Protein AF-A0A962ZIA9-F1 (afdb_monomer_lite)

Radius of gyration: 17.45 Å; chains: 1; bounding box: 49×42×39 Å

Sequence (137 aa):
MINLELPKKLLGMQQMSHQLASGVFRPISRKYDRIEHGETPAELLPVAQMMAMARAQQGQGGKGGASEGVRNGANMQGVLGVEEMSWGDIGLMLSVPNGGLGNAAIMAVGTAEQKEQFGKLYCAMAITEPGAGSDSA

Secondary structure (DSSP, 8-state):
----SPPHHHHHHHHHHHHHIIIIIHHHHHHHHHH-S-PPPTTHHHHHHHHHHHHHHHHTS------SS----HHHHHHHHHHHHHHHHHHHHHTSTT-SHHHHHHHHH--HHHHHHHTTS-------BTTBSSS--

Structure (mmCIF, N/CA/C/O backbone):
data_AF-A0A962ZIA9-F1
#
_entry.id   AF-A0A962ZIA9-F1
#
loop_
_atom_site.group_PDB
_atom_site.id
_atom_site.type_symbol
_atom_site.label_atom_id
_atom_site.label_alt_id
_atom_site.label_comp_id
_atom_site.label_asym_id
_atom_site.label_entity_id
_atom_site.label_seq_id
_atom_site.pdbx_PDB_ins_code
_atom_site.Cartn_x
_atom_site.Cartn_y
_atom_site.Cartn_z
_atom_site.occupancy
_atom_site.B_iso_or_equiv
_atom_site.auth_seq_id
_atom_site.auth_comp_id
_atom_site.auth_asym_id
_atom_site.auth_atom_id
_atom_site.pdbx_PDB_model_num
ATOM 1 N N . MET A 1 1 ? -33.708 4.195 -8.057 1.00 73.31 1 MET A N 1
ATOM 2 C CA . MET A 1 1 ? -32.835 4.012 -9.237 1.00 73.31 1 MET A CA 1
ATOM 3 C C . MET A 1 1 ? -31.396 4.091 -8.751 1.00 73.31 1 MET A C 1
ATOM 5 O O . MET A 1 1 ? -31.091 5.026 -8.021 1.00 73.31 1 MET A O 1
ATOM 9 N N . ILE A 1 2 ? -30.567 3.089 -9.046 1.00 84.38 2 ILE A N 1
ATOM 10 C CA . ILE A 1 2 ? -29.152 3.056 -8.634 1.00 84.38 2 ILE A CA 1
ATOM 11 C C . ILE A 1 2 ? -28.336 3.801 -9.697 1.00 84.38 2 ILE A C 1
ATOM 13 O O . ILE A 1 2 ? -28.566 3.592 -10.885 1.00 84.38 2 ILE A O 1
ATOM 17 N N . ASN A 1 3 ? -27.419 4.673 -9.274 1.00 83.69 3 ASN A N 1
ATOM 18 C CA . ASN A 1 3 ? -26.473 5.354 -10.158 1.00 83.69 3 ASN A CA 1
ATOM 19 C C . ASN A 1 3 ? -25.109 4.654 -10.075 1.00 83.69 3 ASN A C 1
ATOM 21 O O . ASN A 1 3 ? -24.569 4.525 -8.978 1.00 83.69 3 ASN A O 1
ATOM 25 N N . LEU A 1 4 ? -24.584 4.211 -11.218 1.00 88.88 4 LEU A N 1
ATOM 26 C CA . LEU A 1 4 ? -23.308 3.494 -11.328 1.00 88.88 4 LEU A CA 1
ATOM 27 C C . LEU A 1 4 ? -22.156 4.393 -11.807 1.00 88.88 4 LEU A C 1
ATOM 29 O O . LEU A 1 4 ? -21.017 3.944 -11.865 1.00 88.88 4 LEU A O 1
ATOM 33 N N . GLU A 1 5 ? -22.438 5.658 -12.125 1.00 89.75 5 GLU A N 1
ATOM 34 C CA . GLU A 1 5 ? -21.433 6.604 -12.602 1.00 89.75 5 GLU A CA 1
ATOM 35 C C . GLU A 1 5 ? -20.642 7.222 -11.449 1.00 89.75 5 GLU A C 1
ATOM 37 O O . GLU A 1 5 ? -21.195 7.652 -10.426 1.00 89.75 5 GLU A O 1
ATOM 42 N N . LEU A 1 6 ? -19.330 7.349 -11.646 1.00 88.44 6 LEU A N 1
ATOM 43 C CA . LEU A 1 6 ? -18.469 8.036 -10.695 1.00 88.44 6 LEU A CA 1
ATOM 44 C C . LEU A 1 6 ? -18.755 9.549 -10.692 1.00 88.44 6 LEU A C 1
ATOM 46 O O . LEU A 1 6 ? -18.814 10.188 -11.746 1.00 88.44 6 LEU A O 1
ATOM 50 N N . PRO A 1 7 ? -18.860 10.189 -9.512 1.00 87.62 7 PRO A N 1
ATOM 51 C CA . PRO A 1 7 ? -18.881 11.643 -9.418 1.00 87.62 7 PRO A CA 1
ATOM 52 C C . PRO A 1 7 ? -17.643 12.267 -10.074 1.00 87.62 7 PRO A C 1
ATOM 54 O O . PRO A 1 7 ? -16.530 11.777 -9.892 1.00 87.62 7 PRO A O 1
ATOM 57 N N . LYS A 1 8 ? -17.800 13.424 -10.732 1.00 88.00 8 LYS A N 1
ATOM 58 C CA . LYS A 1 8 ? -16.703 14.132 -11.432 1.00 88.00 8 LYS A CA 1
ATOM 59 C C . LYS A 1 8 ? -15.435 14.324 -10.591 1.00 88.00 8 LYS A C 1
ATOM 61 O O . LYS A 1 8 ? -14.330 14.203 -11.106 1.00 88.00 8 LYS A O 1
ATOM 66 N N . LYS A 1 9 ? -15.586 14.592 -9.288 1.00 84.88 9 LYS A N 1
ATOM 67 C CA . LYS A 1 9 ? -14.454 14.720 -8.355 1.00 84.88 9 LYS A CA 1
ATOM 68 C C . LYS A 1 9 ? -13.630 13.428 -8.260 1.00 84.88 9 LYS A C 1
ATOM 70 O O . LYS A 1 9 ? -12.412 13.500 -8.151 1.00 84.88 9 LYS A O 1
ATOM 75 N N . LEU A 1 10 ? -14.290 12.270 -8.285 1.00 89.38 10 LEU A N 1
ATOM 76 C CA . LEU A 1 10 ? -13.628 10.968 -8.224 1.00 89.38 10 LEU A CA 1
ATOM 77 C C . LEU A 1 10 ? -12.977 10.597 -9.555 1.00 89.38 10 LEU A C 1
ATOM 79 O O . LEU A 1 10 ? -11.881 10.059 -9.531 1.00 89.38 10 LEU A O 1
ATOM 83 N N . LEU A 1 11 ? -13.577 10.973 -10.689 1.00 91.88 11 LEU A N 1
ATOM 84 C CA . LEU A 1 11 ? -12.956 10.796 -12.008 1.00 91.88 11 LEU A CA 1
ATOM 85 C C . LEU A 1 11 ? -11.616 11.538 -12.120 1.00 91.88 11 LEU A C 1
ATOM 87 O O . LEU A 1 11 ? -10.636 10.974 -12.592 1.00 91.88 11 LEU A O 1
ATOM 91 N N . GLY A 1 12 ? -11.545 12.786 -11.643 1.00 90.62 12 GLY A N 1
ATOM 92 C CA . GLY A 1 12 ? -10.283 13.536 -11.640 1.00 90.62 12 GLY A CA 1
ATOM 93 C C . GLY A 1 12 ? -9.211 12.884 -10.759 1.00 90.62 12 GLY A C 1
ATOM 94 O O . GLY A 1 12 ? -8.046 12.813 -11.142 1.00 90.62 12 GLY A O 1
ATOM 95 N N . MET A 1 13 ? -9.610 12.360 -9.596 1.00 89.81 13 MET A N 1
ATOM 96 C CA . MET A 1 13 ? -8.701 11.636 -8.706 1.00 89.81 13 MET A CA 1
ATOM 97 C C . MET A 1 13 ? -8.231 10.309 -9.320 1.00 89.81 13 MET A C 1
ATOM 99 O O . MET A 1 13 ? -7.039 10.023 -9.285 1.00 89.81 13 MET A O 1
ATOM 103 N N . GLN A 1 14 ? -9.137 9.549 -9.939 1.00 94.31 14 GLN A N 1
ATOM 104 C CA . GLN A 1 14 ? -8.822 8.322 -10.666 1.00 94.31 14 GLN A CA 1
ATOM 105 C C . GLN A 1 14 ? -7.775 8.585 -11.758 1.00 94.31 14 GLN A C 1
ATOM 107 O O . GLN A 1 14 ? -6.734 7.938 -11.789 1.00 94.31 14 GLN A O 1
ATOM 112 N N . GLN A 1 15 ? -7.989 9.601 -12.601 1.00 95.38 15 GLN A N 1
ATOM 113 C CA . GLN A 1 15 ? -7.043 9.972 -13.659 1.00 95.38 15 GLN A CA 1
ATOM 114 C C . GLN A 1 15 ? -5.664 10.354 -13.108 1.00 95.38 15 GLN A C 1
ATOM 116 O O . GLN A 1 15 ? -4.644 9.948 -13.662 1.00 95.38 15 GLN A O 1
ATOM 121 N N . MET A 1 16 ? -5.620 11.104 -12.004 1.00 92.25 16 MET A N 1
ATOM 122 C CA . MET A 1 16 ? -4.364 11.466 -11.346 1.00 92.25 16 MET A CA 1
ATOM 123 C C . MET A 1 16 ? -3.630 10.229 -10.806 1.00 92.25 16 MET A C 1
ATOM 125 O O . MET A 1 16 ? -2.421 10.094 -10.997 1.00 92.25 16 MET A O 1
ATOM 129 N N . SER A 1 17 ? -4.351 9.304 -10.167 1.00 93.56 17 SER A N 1
ATOM 130 C CA . SER A 1 17 ? -3.782 8.039 -9.694 1.00 93.56 17 SER A CA 1
ATOM 131 C C . SER A 1 17 ? -3.283 7.166 -10.846 1.00 93.56 17 SER A C 1
ATOM 133 O O . SER A 1 17 ? -2.192 6.607 -10.743 1.00 93.56 17 SER A O 1
ATOM 135 N N . HIS A 1 18 ? -4.004 7.123 -11.968 1.00 97.50 18 HIS A N 1
ATOM 136 C CA . HIS A 1 18 ? -3.579 6.405 -13.169 1.00 97.50 18 HIS A CA 1
ATOM 137 C C . HIS A 1 18 ? -2.288 6.983 -13.769 1.00 97.50 18 HIS A C 1
ATOM 139 O O . HIS A 1 18 ? -1.381 6.252 -14.173 1.00 97.50 18 HIS A O 1
ATOM 145 N N . GLN A 1 19 ? -2.161 8.312 -13.803 1.00 96.25 19 GLN A N 1
ATOM 146 C CA . GLN A 1 19 ? -0.942 8.985 -14.265 1.00 96.25 19 GLN A CA 1
ATOM 147 C C . GLN A 1 19 ? 0.260 8.665 -13.371 1.00 96.25 19 GLN A C 1
ATOM 149 O O . GLN A 1 19 ? 1.350 8.403 -13.874 1.00 96.25 19 GLN A O 1
ATOM 154 N N . LEU A 1 20 ? 0.064 8.626 -12.050 1.00 93.81 20 LEU A N 1
ATOM 155 C CA . LEU A 1 20 ? 1.110 8.205 -11.120 1.00 93.81 20 LEU A CA 1
ATOM 156 C C . LEU A 1 20 ? 1.514 6.741 -11.356 1.00 93.81 20 LEU A C 1
ATOM 158 O O . LEU A 1 20 ? 2.702 6.433 -11.448 1.00 93.81 20 LEU A O 1
ATOM 162 N N . ALA A 1 21 ? 0.537 5.845 -11.491 1.00 96.75 21 ALA A N 1
ATOM 163 C CA . ALA A 1 21 ? 0.779 4.422 -11.701 1.00 96.75 21 ALA A CA 1
ATOM 164 C C . ALA A 1 21 ? 1.520 4.148 -13.021 1.00 96.75 21 ALA A C 1
ATOM 166 O O . ALA A 1 21 ? 2.503 3.407 -13.042 1.00 96.75 21 ALA A O 1
ATOM 167 N N . SER A 1 22 ? 1.096 4.790 -14.111 1.00 97.94 22 SER A N 1
ATOM 168 C CA . SER A 1 22 ? 1.735 4.676 -15.429 1.00 97.94 22 SER A CA 1
ATOM 169 C C . SER A 1 22 ? 3.114 5.336 -15.494 1.00 97.94 22 SER A C 1
ATOM 171 O O . SER A 1 22 ? 3.995 4.817 -16.177 1.00 97.94 22 SER A O 1
ATOM 173 N N . GLY A 1 23 ? 3.321 6.444 -14.779 1.00 96.06 23 GLY A N 1
ATOM 174 C CA . GLY A 1 23 ? 4.583 7.186 -14.769 1.00 96.06 23 GLY A CA 1
ATOM 175 C C . GLY A 1 23 ? 5.646 6.630 -13.819 1.00 96.06 23 GLY A C 1
ATOM 176 O O . GLY A 1 23 ? 6.833 6.783 -14.096 1.00 96.06 23 GLY A O 1
ATOM 177 N N . VAL A 1 24 ? 5.244 5.990 -12.715 1.00 94.69 24 VAL A N 1
ATOM 178 C CA . VAL A 1 24 ? 6.172 5.545 -11.659 1.00 94.69 24 VAL A CA 1
ATOM 179 C C . VAL A 1 24 ? 6.193 4.028 -11.510 1.00 94.69 24 VAL A C 1
ATOM 181 O O . VAL A 1 24 ? 7.262 3.430 -11.590 1.00 94.69 24 VAL A O 1
ATOM 184 N N . PHE A 1 25 ? 5.041 3.383 -11.310 1.00 96.44 25 PHE A N 1
ATOM 185 C CA . PHE A 1 25 ? 5.007 1.954 -10.964 1.00 96.44 25 PHE A CA 1
ATOM 186 C C . PHE A 1 25 ? 5.246 1.077 -12.189 1.00 96.44 25 PHE A C 1
ATOM 188 O O . PHE A 1 25 ? 6.125 0.213 -12.192 1.00 96.44 25 PHE A O 1
ATOM 195 N N . ARG A 1 26 ? 4.507 1.337 -13.269 1.00 97.56 26 ARG A N 1
ATOM 196 C CA . ARG A 1 26 ? 4.560 0.511 -14.474 1.00 97.56 26 ARG A CA 1
ATOM 197 C C . ARG A 1 26 ? 5.962 0.421 -15.101 1.00 97.56 26 ARG A C 1
ATOM 199 O O . ARG A 1 26 ? 6.350 -0.689 -15.467 1.00 97.56 26 ARG A O 1
ATOM 206 N N . PRO A 1 27 ? 6.753 1.510 -15.203 1.00 97.56 27 PRO A N 1
ATOM 207 C CA . PRO A 1 27 ? 8.082 1.455 -15.814 1.00 97.56 27 PRO A CA 1
ATOM 208 C C . PRO A 1 27 ? 9.106 0.653 -15.003 1.00 97.56 27 PRO A C 1
ATOM 210 O O . PRO A 1 27 ? 10.023 0.076 -15.587 1.00 97.56 27 PRO A O 1
ATOM 213 N N . ILE A 1 28 ? 8.961 0.600 -13.674 1.00 95.88 28 ILE A N 1
ATOM 214 C CA . ILE A 1 28 ? 9.930 -0.068 -12.791 1.00 95.88 28 ILE A CA 1
ATOM 215 C C . ILE A 1 28 ? 9.504 -1.485 -12.380 1.00 95.88 28 ILE A C 1
ATOM 217 O O . ILE A 1 28 ? 10.346 -2.239 -11.897 1.00 95.88 28 ILE A O 1
ATOM 221 N N . SER A 1 29 ? 8.245 -1.874 -12.612 1.00 96.06 29 SER A N 1
ATOM 222 C CA . SER A 1 29 ? 7.677 -3.188 -12.255 1.00 96.06 29 SER A CA 1
ATOM 223 C C . SER A 1 29 ? 8.598 -4.352 -12.636 1.00 96.06 29 SER A C 1
ATOM 225 O O . SER A 1 29 ? 9.092 -5.064 -11.766 1.00 96.06 29 SER A O 1
ATOM 227 N N . ARG A 1 30 ? 8.973 -4.482 -13.919 1.00 96.19 30 ARG A N 1
ATOM 228 C CA . ARG A 1 30 ? 9.809 -5.610 -14.375 1.00 96.19 30 ARG A CA 1
ATOM 229 C C . ARG A 1 30 ? 11.238 -5.591 -13.821 1.00 96.19 30 ARG A C 1
ATOM 231 O O . ARG A 1 30 ? 11.862 -6.645 -13.730 1.00 96.19 30 ARG A O 1
ATOM 238 N N . LYS A 1 31 ? 11.778 -4.413 -13.493 1.00 95.00 31 LYS A N 1
ATOM 239 C CA . LYS A 1 31 ? 13.107 -4.285 -12.874 1.00 95.00 31 LYS A CA 1
ATOM 240 C C . LYS A 1 31 ? 13.078 -4.905 -11.479 1.00 95.00 31 LYS A C 1
ATOM 242 O O . LYS A 1 31 ? 13.936 -5.726 -11.179 1.00 95.00 31 LYS A O 1
ATOM 247 N N . TYR A 1 32 ? 12.096 -4.530 -10.663 1.00 94.75 32 TYR A N 1
ATOM 248 C CA . TYR A 1 32 ? 12.011 -4.977 -9.274 1.00 94.75 32 TYR A CA 1
ATOM 249 C C . TYR A 1 32 ? 11.474 -6.398 -9.126 1.00 94.75 32 TYR A C 1
ATOM 251 O O . TYR A 1 32 ? 11.973 -7.132 -8.283 1.00 94.75 32 TYR A O 1
ATOM 259 N N . ASP A 1 33 ? 10.590 -6.830 -10.021 1.00 94.50 33 ASP A N 1
ATOM 260 C CA . ASP A 1 33 ? 10.185 -8.232 -10.144 1.00 94.50 33 ASP A CA 1
ATOM 261 C C . ASP A 1 33 ? 11.391 -9.167 -10.367 1.00 94.50 33 ASP A C 1
ATOM 263 O O . ASP A 1 33 ? 11.495 -10.204 -9.731 1.00 94.50 33 ASP A O 1
ATOM 267 N N . ARG A 1 34 ? 12.370 -8.769 -11.195 1.00 94.69 34 ARG A N 1
ATOM 268 C CA . ARG A 1 34 ? 13.596 -9.563 -11.424 1.00 94.69 34 ARG A CA 1
ATOM 269 C C . ARG A 1 34 ? 14.595 -9.542 -10.271 1.00 94.69 34 ARG A C 1
ATOM 271 O O . ARG A 1 34 ? 15.436 -10.431 -10.199 1.00 94.69 34 ARG A O 1
ATOM 278 N N . ILE A 1 35 ? 14.588 -8.485 -9.464 1.00 91.81 35 ILE A N 1
ATOM 279 C CA . ILE A 1 35 ? 15.480 -8.369 -8.304 1.00 91.81 35 ILE A CA 1
ATOM 280 C C . ILE A 1 35 ? 14.946 -9.228 -7.149 1.00 91.81 35 ILE A C 1
ATOM 282 O O . ILE A 1 35 ? 15.745 -9.693 -6.343 1.00 91.81 35 ILE A O 1
ATOM 286 N N . GLU A 1 36 ? 13.630 -9.466 -7.105 1.00 85.62 36 GLU A N 1
ATOM 287 C CA . GLU A 1 36 ? 12.917 -10.185 -6.045 1.00 85.62 36 GLU A CA 1
ATOM 288 C C . GLU A 1 36 ? 13.233 -9.602 -4.657 1.00 85.62 36 GLU A C 1
ATOM 290 O O . GLU A 1 36 ? 12.618 -8.628 -4.218 1.00 85.62 36 GLU A O 1
ATOM 295 N N . HIS A 1 37 ? 14.227 -10.171 -3.974 1.00 85.25 37 HIS A N 1
ATOM 296 C CA . HIS A 1 37 ? 14.690 -9.749 -2.661 1.00 85.25 37 HIS A CA 1
ATOM 297 C C . HIS A 1 37 ? 15.748 -8.654 -2.791 1.00 85.25 37 HIS A C 1
ATOM 299 O O . HIS A 1 37 ? 16.952 -8.913 -2.813 1.00 85.25 37 HIS A O 1
ATOM 305 N N . GLY A 1 38 ? 15.282 -7.413 -2.869 1.00 85.44 38 GLY A N 1
ATOM 306 C CA . GLY A 1 38 ? 16.138 -6.236 -2.890 1.00 85.44 38 GLY A CA 1
ATOM 307 C C . GLY A 1 38 ? 15.758 -5.202 -1.844 1.00 85.44 38 GLY A C 1
ATOM 308 O O . GLY A 1 38 ? 14.757 -5.318 -1.137 1.00 85.44 38 GLY A O 1
ATOM 309 N N . GLU A 1 39 ? 16.568 -4.151 -1.796 1.00 85.19 39 GLU A N 1
ATOM 310 C CA . GLU A 1 39 ? 16.228 -2.929 -1.079 1.00 85.19 39 GLU A CA 1
ATOM 311 C C . GLU A 1 39 ? 14.926 -2.325 -1.616 1.00 85.19 39 GLU A C 1
ATOM 313 O O . GLU A 1 39 ? 14.577 -2.479 -2.793 1.00 85.19 39 GLU A O 1
ATOM 318 N N . THR A 1 40 ? 14.227 -1.585 -0.754 1.00 84.25 40 THR A N 1
ATOM 319 C CA . THR A 1 40 ? 13.016 -0.864 -1.162 1.00 84.25 40 THR A CA 1
ATOM 320 C C . THR A 1 40 ? 13.343 0.063 -2.341 1.00 84.25 40 THR A C 1
ATOM 322 O O . THR A 1 40 ? 14.315 0.820 -2.256 1.00 84.25 40 THR A O 1
ATOM 325 N N . PRO A 1 41 ? 12.550 0.053 -3.429 1.00 91.94 41 PRO A N 1
ATOM 326 C CA . PRO A 1 41 ? 12.777 0.947 -4.556 1.00 91.94 41 PRO A CA 1
ATOM 327 C C . PRO A 1 41 ? 12.842 2.411 -4.105 1.00 91.94 41 PRO A C 1
ATOM 329 O O . PRO A 1 41 ? 11.900 2.932 -3.501 1.00 91.94 41 PRO A O 1
ATOM 332 N N . ALA A 1 42 ? 13.943 3.097 -4.414 1.00 91.62 42 ALA A N 1
ATOM 333 C CA . ALA A 1 42 ? 14.129 4.498 -4.038 1.00 91.62 42 ALA A CA 1
ATOM 334 C C . ALA A 1 42 ? 13.060 5.402 -4.681 1.00 91.62 42 ALA A C 1
ATOM 336 O O . ALA A 1 42 ? 12.650 6.406 -4.100 1.00 91.62 42 ALA A O 1
ATOM 337 N N . GLU A 1 43 ? 12.558 4.999 -5.850 1.00 93.19 43 GLU A N 1
ATOM 338 C CA . GLU A 1 43 ? 11.475 5.630 -6.600 1.00 93.19 43 GLU A CA 1
ATOM 339 C C . GLU A 1 43 ? 10.148 5.668 -5.815 1.00 93.19 43 GLU A C 1
ATOM 341 O O . GLU A 1 43 ? 9.299 6.515 -6.095 1.00 93.19 43 GLU A O 1
ATOM 346 N N . LEU A 1 44 ? 9.964 4.804 -4.806 1.00 92.69 44 LEU A N 1
ATOM 347 C CA . LEU A 1 44 ? 8.767 4.796 -3.957 1.00 92.69 44 LEU A CA 1
ATOM 348 C C . LEU A 1 44 ? 8.842 5.784 -2.785 1.00 92.69 44 LEU A C 1
ATOM 350 O O . LEU A 1 44 ? 7.804 6.114 -2.210 1.00 92.69 44 LEU A O 1
ATOM 354 N N . LEU A 1 45 ? 10.021 6.312 -2.432 1.00 90.50 45 LEU A N 1
ATOM 355 C CA . LEU A 1 45 ? 10.145 7.276 -1.328 1.00 90.50 45 LEU A CA 1
ATOM 356 C C . LEU A 1 45 ? 9.376 8.587 -1.589 1.00 90.50 45 LEU A C 1
ATOM 358 O O . LEU A 1 45 ? 8.625 9.010 -0.704 1.00 90.50 45 LEU A O 1
ATOM 362 N N . PRO A 1 46 ? 9.473 9.227 -2.775 1.00 91.25 46 PRO A N 1
ATOM 363 C CA . PRO A 1 46 ? 8.665 10.408 -3.085 1.00 91.25 46 PRO A CA 1
ATOM 364 C C . PRO A 1 46 ? 7.164 10.102 -3.091 1.00 91.25 46 PRO A C 1
ATOM 366 O O . PRO A 1 46 ? 6.357 10.922 -2.650 1.00 91.25 46 PRO A O 1
ATOM 369 N N . VAL A 1 47 ? 6.785 8.901 -3.539 1.00 91.00 47 VAL A N 1
ATOM 370 C CA . VAL A 1 47 ? 5.391 8.442 -3.540 1.00 91.00 47 VAL A CA 1
ATOM 371 C C . VAL A 1 47 ? 4.863 8.330 -2.110 1.00 91.00 47 VAL A C 1
ATOM 373 O O . VAL A 1 47 ? 3.787 8.850 -1.811 1.00 91.00 47 VAL A O 1
ATOM 376 N N . ALA A 1 48 ? 5.643 7.746 -1.198 1.00 88.69 48 ALA A N 1
ATOM 377 C CA . ALA A 1 48 ? 5.296 7.666 0.218 1.00 88.69 48 ALA A CA 1
ATOM 378 C C . ALA A 1 48 ? 5.111 9.056 0.848 1.00 88.69 48 ALA A C 1
ATOM 380 O O . ALA A 1 48 ? 4.141 9.283 1.573 1.00 88.69 48 ALA A O 1
ATOM 381 N N . GLN A 1 49 ? 5.992 10.014 0.539 1.00 88.06 49 GLN A N 1
ATOM 382 C CA . GLN A 1 49 ? 5.871 11.397 1.021 1.00 88.06 49 GLN A CA 1
ATOM 383 C C . GLN A 1 49 ? 4.596 12.075 0.502 1.00 88.06 49 GLN A C 1
ATOM 385 O O . GLN A 1 49 ? 3.863 12.696 1.275 1.00 88.06 49 GLN A O 1
ATOM 390 N N . MET A 1 50 ? 4.295 11.916 -0.789 1.00 88.25 50 MET A N 1
ATOM 391 C CA . MET A 1 50 ? 3.078 12.447 -1.404 1.00 88.25 50 MET A CA 1
ATOM 392 C C . MET A 1 50 ? 1.818 11.865 -0.752 1.00 88.25 50 MET A C 1
ATOM 394 O O . MET A 1 50 ? 0.906 12.611 -0.388 1.00 88.25 50 MET A O 1
ATOM 398 N N . MET A 1 51 ? 1.773 10.546 -0.546 1.00 85.19 51 MET A N 1
ATOM 399 C CA . MET A 1 51 ? 0.649 9.884 0.120 1.00 85.19 51 MET A CA 1
ATOM 400 C C . MET A 1 51 ? 0.498 10.316 1.577 1.00 85.19 51 MET A C 1
ATOM 402 O O . MET A 1 51 ? -0.623 10.528 2.039 1.00 85.19 51 MET A O 1
ATOM 406 N N . ALA A 1 52 ? 1.604 10.478 2.305 1.00 82.38 52 ALA A N 1
ATOM 407 C CA . ALA A 1 52 ? 1.582 10.967 3.678 1.00 82.38 52 ALA A CA 1
ATOM 408 C C . ALA A 1 52 ? 1.002 12.388 3.758 1.00 82.38 52 ALA A C 1
ATOM 410 O O . ALA A 1 52 ? 0.142 12.649 4.602 1.00 82.38 52 ALA A O 1
ATOM 411 N N . MET A 1 53 ? 1.392 13.284 2.843 1.00 83.50 53 MET A N 1
ATOM 412 C CA . MET A 1 53 ? 0.803 14.625 2.751 1.00 83.50 53 MET A CA 1
ATOM 413 C C . MET A 1 53 ? -0.696 14.576 2.435 1.00 83.50 53 MET A C 1
ATOM 415 O O . MET A 1 53 ? -1.481 15.263 3.091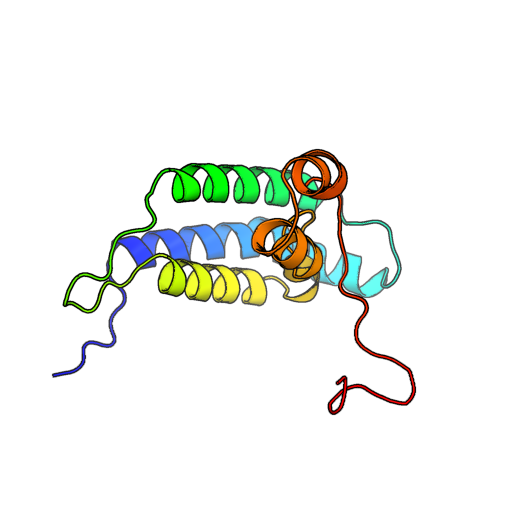 1.00 83.50 53 MET A O 1
ATOM 419 N N . ALA A 1 54 ? -1.115 13.726 1.492 1.00 80.06 54 ALA A N 1
ATOM 420 C CA . ALA A 1 54 ? -2.529 13.554 1.156 1.00 80.06 54 ALA A CA 1
ATOM 421 C C . ALA A 1 54 ? -3.348 13.045 2.359 1.00 80.06 54 ALA A C 1
ATOM 423 O O . ALA A 1 54 ? -4.430 13.562 2.644 1.00 80.06 54 ALA A O 1
ATOM 424 N N . ARG A 1 55 ? -2.807 12.084 3.122 1.00 75.19 55 ARG A N 1
ATOM 425 C CA . ARG A 1 55 ? -3.419 11.576 4.361 1.00 75.19 55 ARG A CA 1
ATOM 426 C C . ARG A 1 55 ? -3.497 12.648 5.449 1.00 75.19 55 ARG A C 1
ATOM 428 O O . ARG A 1 55 ? -4.524 12.749 6.112 1.00 75.19 55 ARG A O 1
ATOM 435 N N . ALA A 1 56 ? -2.466 13.477 5.619 1.00 73.88 56 ALA A N 1
ATOM 436 C CA . ALA A 1 56 ? -2.477 14.578 6.588 1.00 73.88 56 ALA A CA 1
ATOM 437 C C . ALA A 1 56 ? -3.521 15.659 6.245 1.00 73.88 56 ALA A C 1
ATOM 439 O O . ALA A 1 56 ? -4.156 16.221 7.139 1.00 73.88 56 ALA A O 1
ATOM 440 N N . GLN A 1 57 ? -3.742 15.922 4.954 1.00 68.19 57 GLN A N 1
ATOM 441 C CA . GLN A 1 57 ? -4.806 16.816 4.486 1.00 68.19 57 GLN A CA 1
ATOM 442 C C . GLN A 1 57 ? -6.200 16.201 4.675 1.00 68.19 57 GLN A C 1
ATOM 444 O O . GLN A 1 57 ? -7.124 16.900 5.086 1.00 68.19 57 GLN A O 1
ATOM 449 N N . GLN A 1 58 ? -6.360 14.891 4.453 1.00 62.97 58 GLN A N 1
ATOM 450 C CA . GLN A 1 58 ? -7.611 14.184 4.755 1.00 62.97 58 GLN A CA 1
ATOM 451 C C . GLN A 1 58 ? -7.888 14.070 6.262 1.00 62.97 58 GLN A C 1
ATOM 453 O O . GLN A 1 58 ? -9.045 14.146 6.665 1.00 62.97 58 GLN A O 1
ATOM 458 N N . GLY A 1 59 ? -6.859 13.946 7.106 1.00 52.38 59 GLY A N 1
ATOM 459 C CA . GLY A 1 59 ? -6.980 13.892 8.569 1.00 52.38 59 GLY A CA 1
ATOM 460 C C . GLY A 1 59 ? -7.489 15.189 9.210 1.00 52.38 59 GLY A C 1
ATOM 461 O O . GLY A 1 59 ? -8.030 15.155 10.312 1.00 52.38 59 GLY A O 1
ATOM 462 N N . GLN A 1 60 ? -7.395 16.320 8.501 1.00 38.22 60 GLN A N 1
ATOM 463 C CA . GLN A 1 60 ? -8.058 17.581 8.869 1.00 38.22 60 GLN A CA 1
ATOM 464 C C . GLN A 1 60 ? -9.552 17.603 8.484 1.00 38.22 60 GLN A C 1
ATOM 466 O O . GLN A 1 60 ? -10.298 18.476 8.919 1.00 38.22 60 GLN A O 1
ATOM 471 N N . GLY A 1 61 ? -10.015 16.615 7.713 1.00 36.62 61 GLY A N 1
ATOM 472 C CA . GLY A 1 61 ? -11.382 16.457 7.222 1.00 36.62 61 GLY A CA 1
ATOM 473 C C . GLY A 1 61 ? -12.222 15.465 8.024 1.00 36.62 61 GLY A C 1
ATOM 474 O O . GLY A 1 61 ? -12.891 14.633 7.428 1.00 36.62 61 GLY A O 1
ATOM 475 N N . GLY A 1 62 ? -12.204 15.572 9.354 1.00 37.25 62 GLY A N 1
ATOM 476 C CA . GLY A 1 62 ? -13.301 15.150 10.228 1.00 37.25 62 GLY A CA 1
ATOM 477 C C . GLY A 1 62 ? -13.575 13.647 10.377 1.00 37.25 62 GLY A C 1
ATOM 478 O O . GLY A 1 62 ? -13.944 12.937 9.444 1.00 37.25 62 GLY A O 1
ATOM 479 N N . LYS A 1 63 ? -13.636 13.213 11.642 1.00 41.22 63 LYS A N 1
ATOM 480 C CA . LYS A 1 63 ? -14.669 12.271 12.098 1.00 41.22 63 LYS A CA 1
ATOM 481 C C . LYS A 1 63 ? -16.040 12.905 11.816 1.00 41.22 63 LYS A C 1
ATOM 483 O O . LYS A 1 63 ? -16.665 13.472 12.707 1.00 41.22 63 LYS A O 1
ATOM 488 N N . GLY A 1 64 ? -16.459 12.921 10.554 1.00 40.72 64 GLY A N 1
ATOM 489 C CA . GLY A 1 64 ? -17.778 13.389 10.164 1.00 40.72 64 GLY A CA 1
ATOM 490 C C . GLY A 1 64 ? -18.790 12.445 10.784 1.00 40.72 64 GLY A C 1
ATOM 491 O O . GLY A 1 64 ? -18.863 11.288 10.376 1.00 40.72 64 GLY A O 1
ATOM 492 N N . GLY A 1 65 ? -19.516 12.924 11.796 1.00 42.56 65 GLY A N 1
ATOM 493 C CA . GLY A 1 65 ? -20.629 12.195 12.390 1.00 42.56 65 GLY A CA 1
ATOM 494 C C . GLY A 1 65 ? -21.537 11.626 11.301 1.00 42.56 65 GLY A C 1
ATOM 495 O O . GLY A 1 65 ? -21.704 12.242 10.242 1.00 42.56 65 GLY A O 1
ATOM 496 N N . ALA A 1 66 ? -22.069 10.430 11.553 1.00 44.84 66 ALA A N 1
ATOM 497 C CA . ALA A 1 66 ? -22.978 9.742 10.651 1.00 44.84 66 ALA A CA 1
ATOM 498 C C . ALA A 1 66 ? -24.126 10.685 10.259 1.00 44.84 66 ALA A C 1
ATOM 500 O O . ALA A 1 66 ? -25.005 10.985 11.058 1.00 44.84 66 ALA A O 1
ATOM 501 N N . SER A 1 67 ? -24.080 11.206 9.037 1.00 53.59 67 SER A N 1
ATOM 502 C CA . SER A 1 67 ? -25.204 11.913 8.434 1.00 53.59 67 SER A CA 1
ATOM 503 C C . SER A 1 67 ? -26.055 10.901 7.682 1.00 53.59 67 SER A C 1
ATOM 505 O O . SER A 1 67 ? -25.491 10.053 6.989 1.00 53.59 67 SER A O 1
ATOM 507 N N . GLU A 1 68 ? -27.374 11.040 7.741 1.00 51.75 68 GLU A N 1
ATOM 508 C CA . GLU A 1 68 ? -28.358 10.179 7.070 1.00 51.75 68 GLU A CA 1
ATOM 509 C C . GLU A 1 68 ? -28.347 10.319 5.530 1.00 51.75 68 GLU A C 1
ATOM 511 O O . GLU A 1 68 ? -29.296 10.797 4.915 1.00 51.75 68 GLU A O 1
ATOM 516 N N . GLY A 1 69 ? -27.260 9.918 4.865 1.00 61.25 69 GLY A N 1
ATOM 517 C CA . GLY A 1 69 ? -27.181 9.907 3.404 1.00 61.25 69 GLY A CA 1
ATOM 518 C C . GLY A 1 69 ? -25.952 9.182 2.856 1.00 61.25 69 GLY A C 1
ATOM 519 O O . GLY A 1 69 ? -24.888 9.173 3.475 1.00 61.25 69 GLY A O 1
ATOM 520 N N . VAL A 1 70 ? -26.088 8.596 1.659 1.00 64.69 70 VAL A N 1
ATOM 521 C CA . VAL A 1 70 ? -24.980 7.960 0.928 1.00 64.69 70 VAL A CA 1
ATOM 522 C C . VAL A 1 70 ? -23.992 9.042 0.493 1.00 64.69 70 VAL A C 1
ATOM 524 O O . VAL A 1 70 ? -24.228 9.781 -0.462 1.00 64.69 70 VAL A O 1
ATOM 527 N N . ARG A 1 71 ? -22.870 9.154 1.205 1.00 65.19 71 ARG A N 1
ATOM 528 C CA . ARG A 1 71 ? -21.746 10.007 0.813 1.00 65.19 71 ARG A CA 1
ATOM 529 C C . ARG A 1 71 ? -20.679 9.136 0.165 1.00 65.19 71 ARG A C 1
ATOM 531 O O . ARG A 1 71 ? -20.080 8.299 0.835 1.00 65.19 71 ARG A O 1
ATOM 538 N N . ASN A 1 72 ? -20.396 9.384 -1.114 1.00 68.00 72 ASN A N 1
ATOM 539 C CA . ASN A 1 72 ? -19.197 8.873 -1.785 1.00 68.00 72 ASN A CA 1
ATOM 540 C C . ASN A 1 72 ? -17.963 9.546 -1.154 1.00 68.00 72 ASN A C 1
ATOM 542 O O . ASN A 1 72 ? -17.486 10.582 -1.620 1.00 68.00 72 ASN A O 1
ATOM 546 N N . GLY A 1 73 ? -17.554 9.016 0.001 1.00 72.44 73 GLY A N 1
ATOM 547 C CA . GLY A 1 73 ? -16.578 9.605 0.912 1.00 72.44 73 GLY A CA 1
ATOM 548 C C . GLY A 1 73 ? -15.157 9.083 0.710 1.00 72.44 73 GLY A C 1
ATOM 549 O O . GLY A 1 73 ? -14.793 8.610 -0.367 1.00 72.44 73 GLY A O 1
ATOM 550 N N . ALA A 1 74 ? -14.358 9.160 1.776 1.00 75.75 74 ALA A N 1
ATOM 551 C CA . ALA A 1 74 ? -12.950 8.760 1.777 1.00 75.75 74 ALA A CA 1
ATOM 552 C C . ALA A 1 74 ? -12.734 7.302 1.331 1.00 75.75 74 ALA A C 1
ATOM 554 O O . ALA A 1 74 ? -11.773 7.026 0.623 1.00 75.75 74 ALA A O 1
ATOM 555 N N . ASN A 1 75 ? -13.658 6.391 1.655 1.00 81.44 75 ASN A N 1
ATOM 556 C CA . ASN A 1 75 ? -13.546 4.983 1.265 1.00 81.44 75 ASN A CA 1
ATOM 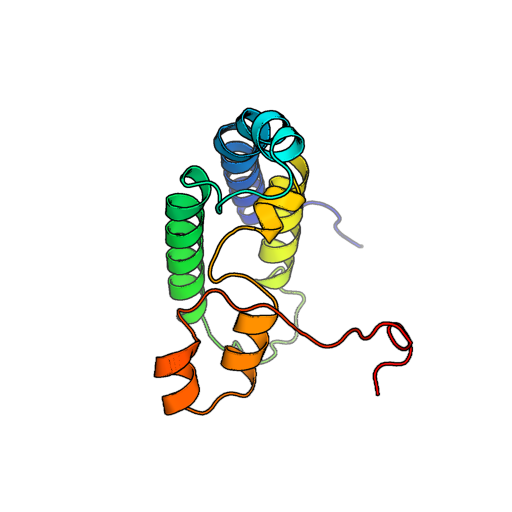557 C C . ASN A 1 75 ? -13.598 4.788 -0.257 1.00 81.44 75 ASN A C 1
ATOM 559 O O . ASN A 1 75 ? -12.780 4.052 -0.792 1.00 81.44 75 ASN A O 1
ATOM 563 N N . MET A 1 76 ? -14.501 5.477 -0.967 1.00 85.94 76 MET A N 1
ATOM 564 C CA . MET A 1 76 ? -14.588 5.363 -2.431 1.00 85.94 76 MET A CA 1
ATOM 565 C C . MET A 1 76 ? -13.347 5.958 -3.112 1.00 85.94 76 MET A C 1
ATOM 567 O O . MET A 1 76 ? -12.840 5.393 -4.073 1.00 85.94 76 MET A O 1
ATOM 571 N N . GLN A 1 77 ? -12.817 7.068 -2.581 1.00 85.56 77 GLN A N 1
ATOM 572 C CA . GLN A 1 77 ? -11.525 7.612 -3.028 1.00 85.56 77 GLN A CA 1
ATOM 573 C C . GLN A 1 77 ? -10.390 6.607 -2.798 1.00 85.56 77 GLN A C 1
ATOM 575 O O . GLN A 1 77 ? -9.558 6.411 -3.675 1.00 85.56 77 GLN A O 1
ATOM 580 N N . GLY A 1 78 ? -10.378 5.951 -1.635 1.00 85.62 78 GLY A N 1
ATOM 581 C CA . GLY A 1 78 ? -9.414 4.906 -1.310 1.00 85.62 78 GLY A CA 1
ATOM 582 C C . GLY A 1 78 ? -9.458 3.747 -2.304 1.00 85.62 78 GLY A C 1
ATOM 583 O O . GLY A 1 78 ? -8.417 3.393 -2.844 1.00 85.62 78 GLY A O 1
ATOM 584 N N . VAL A 1 79 ? -10.648 3.209 -2.594 1.00 90.44 79 VAL A N 1
ATOM 585 C CA . VAL A 1 79 ? -10.828 2.098 -3.546 1.00 90.44 79 VAL A CA 1
ATOM 586 C C . VAL A 1 79 ? -10.300 2.461 -4.932 1.00 90.44 79 VAL A C 1
ATOM 588 O O . VAL A 1 79 ? -9.446 1.746 -5.443 1.00 90.44 79 VAL A O 1
ATOM 591 N N . LEU A 1 80 ? -10.729 3.593 -5.498 1.00 92.75 80 LEU A N 1
ATOM 592 C CA . LEU A 1 80 ? -10.286 4.020 -6.832 1.00 92.75 80 LEU A CA 1
ATOM 593 C C . LEU A 1 80 ? -8.777 4.281 -6.882 1.00 92.75 80 LEU A C 1
ATOM 595 O O . LEU A 1 80 ? -8.112 3.932 -7.849 1.00 92.75 80 LEU A O 1
ATOM 599 N N . GLY A 1 81 ? -8.209 4.867 -5.826 1.00 91.06 81 GLY A N 1
ATOM 600 C CA . GLY A 1 81 ? -6.764 5.068 -5.744 1.00 91.06 81 GLY A CA 1
ATOM 601 C C . GLY A 1 81 ? -5.998 3.751 -5.730 1.00 91.06 81 GLY A C 1
ATOM 602 O O . GLY A 1 81 ? -5.016 3.607 -6.455 1.00 91.06 81 GLY A O 1
ATOM 603 N N . VAL A 1 82 ? -6.443 2.794 -4.911 1.00 92.06 82 VAL A N 1
ATOM 604 C CA . VAL A 1 82 ? -5.837 1.459 -4.834 1.00 92.06 82 VAL A CA 1
ATOM 605 C C . VAL A 1 82 ? -5.963 0.738 -6.170 1.00 92.06 82 VAL A C 1
ATOM 607 O O . VAL A 1 82 ? -4.975 0.167 -6.616 1.00 92.06 82 VAL A O 1
ATOM 610 N N . GLU A 1 83 ? -7.122 0.792 -6.824 1.00 96.38 83 GLU A N 1
ATOM 611 C CA . GLU A 1 83 ? -7.362 0.182 -8.136 1.00 96.38 83 GLU A CA 1
ATOM 612 C C . GLU A 1 83 ? -6.352 0.674 -9.183 1.00 96.38 83 GLU A C 1
ATOM 614 O O . GLU A 1 83 ? -5.614 -0.127 -9.758 1.00 96.38 83 GLU A O 1
ATOM 619 N N . GLU A 1 84 ? -6.240 1.991 -9.360 1.00 97.00 84 GLU A N 1
ATOM 620 C CA . GLU A 1 84 ? -5.347 2.586 -10.361 1.00 97.00 84 GLU A CA 1
ATOM 621 C C . GLU A 1 84 ? -3.868 2.322 -10.066 1.00 97.00 84 GLU A C 1
ATOM 623 O O . GLU A 1 84 ? -3.070 2.058 -10.963 1.00 97.00 84 GLU A O 1
ATOM 628 N N . MET A 1 85 ? -3.478 2.349 -8.793 1.00 94.69 85 MET A N 1
ATOM 629 C CA . MET A 1 85 ? -2.112 2.012 -8.398 1.00 94.69 85 MET A CA 1
ATOM 630 C C . MET A 1 85 ? -1.795 0.531 -8.608 1.00 94.69 85 MET A C 1
ATOM 632 O O . MET A 1 85 ? -0.708 0.197 -9.080 1.00 94.69 85 MET A O 1
ATOM 636 N N . SER A 1 86 ? -2.755 -0.347 -8.317 1.00 96.25 86 SER A N 1
ATOM 637 C CA . SER A 1 86 ? -2.627 -1.792 -8.529 1.00 96.25 86 SER A CA 1
ATOM 638 C C . SER A 1 86 ? -2.513 -2.139 -10.011 1.00 96.25 86 SER A C 1
ATOM 640 O O . SER A 1 86 ? -1.802 -3.080 -10.356 1.00 96.25 86 SER A O 1
ATOM 642 N N . TRP A 1 87 ? -3.157 -1.362 -10.891 1.00 98.06 87 TRP A N 1
ATOM 643 C CA . TRP A 1 87 ? -2.966 -1.473 -12.338 1.00 98.06 87 TRP A CA 1
ATOM 644 C C . TRP A 1 87 ? -1.505 -1.234 -12.749 1.00 98.06 87 TRP A C 1
ATOM 646 O O . TRP A 1 87 ? -0.993 -1.914 -13.641 1.00 98.06 87 TRP A O 1
ATOM 656 N N . GLY A 1 88 ? -0.819 -0.295 -12.089 1.00 97.12 88 GLY A N 1
ATOM 657 C CA . GLY A 1 88 ? 0.608 -0.059 -12.301 1.00 97.12 88 GLY A CA 1
ATOM 658 C C . GLY A 1 88 ? 1.434 -1.275 -11.894 1.00 97.12 88 GLY A C 1
ATOM 659 O O . GLY A 1 88 ? 2.109 -1.867 -12.742 1.00 97.12 88 GLY A O 1
ATOM 660 N N . ASP A 1 89 ? 1.359 -1.617 -10.605 1.00 96.69 89 ASP A N 1
ATOM 661 C CA . ASP A 1 89 ? 1.911 -2.832 -10.000 1.00 96.69 89 ASP A CA 1
ATOM 662 C C . ASP A 1 89 ? 1.461 -2.949 -8.527 1.00 96.69 89 ASP A C 1
ATOM 664 O O . ASP A 1 89 ? 1.726 -2.055 -7.717 1.00 96.69 89 ASP A O 1
ATOM 668 N N . ILE A 1 90 ? 0.795 -4.049 -8.159 1.00 94.81 90 ILE A N 1
ATOM 669 C CA . ILE A 1 90 ? 0.319 -4.268 -6.781 1.00 94.81 90 ILE A CA 1
ATOM 670 C C . ILE A 1 90 ? 1.460 -4.507 -5.782 1.00 94.81 90 ILE A C 1
ATOM 672 O O . ILE A 1 90 ? 1.360 -4.078 -4.634 1.00 94.81 90 ILE A O 1
ATOM 676 N N . GLY A 1 91 ? 2.549 -5.158 -6.196 1.00 92.50 91 GLY A N 1
ATOM 677 C CA . GLY A 1 91 ? 3.693 -5.431 -5.330 1.00 92.50 91 GLY A CA 1
ATOM 678 C C . GLY A 1 91 ? 4.372 -4.131 -4.918 1.00 92.50 91 GLY A C 1
ATOM 679 O O . GLY A 1 91 ? 4.506 -3.852 -3.730 1.00 92.50 91 GLY A O 1
ATOM 680 N N . LEU A 1 92 ? 4.685 -3.276 -5.893 1.00 93.62 92 LEU A N 1
ATOM 681 C CA . LEU A 1 92 ? 5.256 -1.952 -5.643 1.00 93.62 92 LEU A CA 1
ATOM 682 C C . LEU A 1 92 ? 4.327 -1.067 -4.810 1.00 93.62 92 LEU A C 1
ATOM 684 O O . LEU A 1 92 ? 4.801 -0.369 -3.917 1.00 93.62 92 LEU A O 1
ATOM 688 N N . MET A 1 93 ? 3.016 -1.113 -5.066 1.00 92.81 93 MET A N 1
ATOM 689 C CA . MET A 1 93 ? 2.023 -0.379 -4.278 1.00 92.81 93 MET A CA 1
ATOM 690 C C . MET A 1 93 ? 2.044 -0.800 -2.799 1.00 92.81 93 MET A C 1
ATOM 692 O O . MET A 1 93 ? 2.073 0.061 -1.918 1.00 92.81 93 MET A O 1
ATOM 696 N N . LEU A 1 94 ? 2.090 -2.106 -2.518 1.00 90.12 94 LEU A N 1
ATOM 697 C CA . LEU A 1 94 ? 2.183 -2.642 -1.155 1.00 90.12 94 LEU A CA 1
ATOM 698 C C . LEU A 1 94 ? 3.557 -2.399 -0.510 1.00 90.12 94 LEU A C 1
ATOM 700 O O . LEU A 1 94 ? 3.661 -2.327 0.716 1.00 90.12 94 LEU A O 1
ATOM 704 N N . SER A 1 95 ? 4.600 -2.232 -1.323 1.00 89.88 95 SER A N 1
ATOM 705 C CA . SER A 1 95 ? 5.950 -1.874 -0.883 1.00 89.88 95 SER A CA 1
ATOM 706 C C . SER A 1 95 ? 6.146 -0.379 -0.614 1.00 89.88 95 SER A C 1
ATOM 708 O O . SER A 1 95 ? 7.233 0.011 -0.192 1.00 89.88 95 SER A O 1
ATOM 710 N N . VAL A 1 96 ? 5.133 0.475 -0.825 1.00 90.19 96 VAL A N 1
ATOM 711 C CA . VAL A 1 96 ? 5.226 1.898 -0.464 1.00 90.19 96 VAL A CA 1
ATOM 712 C C . VAL A 1 96 ? 5.397 2.030 1.062 1.00 90.19 96 VAL A C 1
ATOM 714 O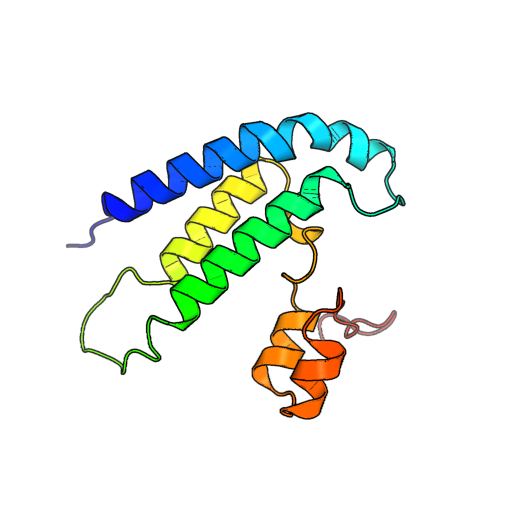 O . VAL A 1 96 ? 4.520 1.602 1.822 1.00 90.19 96 VAL A O 1
ATOM 717 N N . PRO A 1 97 ? 6.491 2.651 1.545 1.00 85.31 97 PRO A N 1
ATOM 718 C CA . PRO A 1 97 ? 6.750 2.775 2.978 1.00 85.31 97 PRO A CA 1
ATOM 719 C C . PRO A 1 97 ? 5.674 3.555 3.742 1.00 85.31 97 PRO A C 1
ATOM 721 O O . PRO A 1 97 ? 4.981 4.411 3.191 1.00 85.31 97 PRO A O 1
ATOM 724 N N . ASN A 1 98 ? 5.583 3.305 5.054 1.00 76.75 98 ASN A N 1
ATOM 725 C CA . ASN A 1 98 ? 4.729 4.032 6.013 1.00 76.75 98 ASN A CA 1
ATOM 726 C C . ASN A 1 98 ? 3.213 3.962 5.724 1.00 76.75 98 ASN A C 1
ATOM 728 O O . ASN A 1 98 ? 2.420 4.737 6.269 1.00 76.75 98 ASN A O 1
ATOM 732 N N . GLY A 1 99 ? 2.800 3.037 4.853 1.00 74.12 99 GLY A N 1
ATOM 733 C CA . GLY A 1 99 ? 1.438 2.935 4.338 1.00 74.12 99 GLY A CA 1
ATOM 734 C C . GLY A 1 99 ? 0.643 1.701 4.768 1.00 74.12 99 GLY A C 1
ATOM 735 O O . GLY A 1 99 ? -0.571 1.709 4.550 1.00 74.12 99 GLY A O 1
ATOM 736 N N . GLY A 1 100 ? 1.302 0.684 5.338 1.00 81.06 100 GLY A N 1
ATOM 737 C CA . GLY A 1 100 ? 0.800 -0.694 5.441 1.00 81.06 100 GLY A CA 1
ATOM 738 C C . GLY A 1 100 ? 0.035 -1.060 6.721 1.00 81.06 100 GLY A C 1
ATOM 739 O O . GLY A 1 100 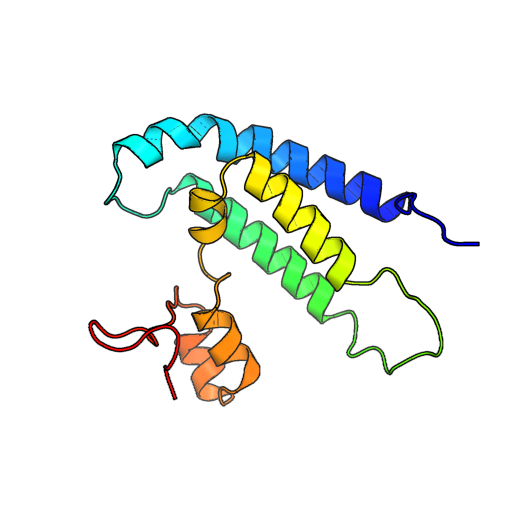? -0.164 -0.240 7.618 1.00 81.06 100 GLY A O 1
ATOM 740 N N . LEU A 1 101 ? -0.390 -2.328 6.809 1.00 84.38 101 LEU A N 1
ATOM 741 C CA . LEU A 1 101 ? -1.231 -2.848 7.901 1.00 84.38 101 LEU A CA 1
ATOM 742 C C . LEU A 1 101 ? -0.580 -2.732 9.288 1.00 84.38 101 LEU A C 1
ATOM 744 O O . LEU A 1 101 ? -1.268 -2.397 10.251 1.00 84.38 101 LEU A O 1
ATOM 748 N N . GLY A 1 102 ? 0.739 -2.926 9.393 1.00 87.56 102 GLY A N 1
ATOM 749 C CA . GLY A 1 102 ? 1.460 -2.730 10.657 1.00 87.56 102 GLY A CA 1
ATOM 750 C C .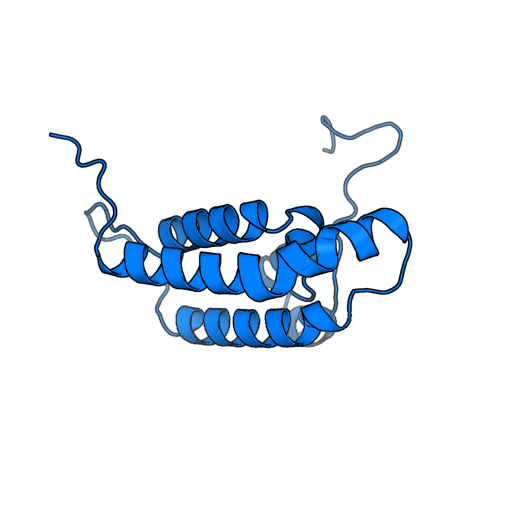 GLY A 1 102 ? 1.349 -1.288 11.166 1.00 87.56 102 GLY A C 1
ATOM 751 O O . GLY A 1 102 ? 1.032 -1.053 12.332 1.00 87.56 102 GLY A O 1
ATOM 752 N N . ASN A 1 103 ? 1.510 -0.305 10.273 1.00 87.88 103 ASN A N 1
ATOM 753 C CA . ASN A 1 103 ? 1.314 1.108 10.605 1.00 87.88 103 ASN A CA 1
ATOM 754 C C . ASN A 1 103 ? -0.143 1.404 10.986 1.00 87.88 103 ASN A C 1
ATOM 756 O O . ASN A 1 103 ? -0.391 2.157 11.929 1.00 87.88 103 ASN A O 1
ATOM 760 N N . ALA A 1 104 ? -1.110 0.801 10.287 1.00 86.38 104 ALA A N 1
ATOM 761 C CA . ALA A 1 104 ? -2.528 0.969 10.597 1.00 86.38 104 ALA A CA 1
ATOM 762 C C . ALA A 1 104 ? -2.866 0.489 12.020 1.00 86.38 104 ALA A C 1
ATOM 764 O O . ALA A 1 104 ? -3.578 1.192 12.737 1.00 86.38 104 ALA A O 1
ATOM 765 N N . ALA A 1 105 ? -2.306 -0.644 12.458 1.00 88.50 105 ALA A N 1
ATOM 766 C CA . ALA A 1 105 ? -2.489 -1.152 13.816 1.00 88.50 105 ALA A CA 1
ATOM 767 C C . ALA A 1 105 ? -1.943 -0.177 14.877 1.00 88.50 105 ALA A C 1
ATOM 769 O O . ALA A 1 105 ? -2.671 0.194 15.798 1.00 88.50 105 ALA A O 1
ATOM 770 N N . ILE A 1 106 ? -0.711 0.326 14.710 1.00 89.81 106 ILE A N 1
ATOM 771 C CA . ILE A 1 106 ? -0.115 1.321 15.626 1.00 89.81 106 ILE A CA 1
ATOM 772 C C . ILE A 1 106 ? -0.993 2.576 15.712 1.00 89.81 106 ILE A C 1
ATOM 774 O O . ILE A 1 106 ? -1.271 3.081 16.801 1.00 89.81 106 ILE A O 1
ATOM 778 N N . MET A 1 107 ? -1.474 3.074 14.571 1.00 87.06 107 MET A N 1
ATOM 779 C CA . MET A 1 107 ? -2.323 4.265 14.542 1.00 87.06 107 MET A CA 1
ATOM 780 C C . MET A 1 107 ? -3.697 4.033 15.182 1.00 87.06 107 MET A C 1
ATOM 782 O O . MET A 1 107 ? -4.227 4.947 15.821 1.00 87.06 107 MET A O 1
ATOM 786 N N . ALA A 1 108 ? -4.258 2.831 15.046 1.00 87.94 108 ALA A N 1
ATOM 787 C CA . ALA A 1 108 ? -5.566 2.484 15.587 1.00 87.94 108 ALA A CA 1
ATOM 788 C C . ALA A 1 108 ? -5.545 2.302 17.112 1.00 87.94 108 ALA A C 1
ATOM 790 O O . ALA A 1 108 ? -6.394 2.877 17.793 1.00 87.94 108 ALA A O 1
ATOM 791 N N . VAL A 1 109 ? -4.580 1.543 17.647 1.00 91.75 109 VAL A N 1
ATOM 792 C CA . VAL A 1 109 ? -4.607 1.098 19.056 1.00 91.75 109 VAL A CA 1
ATOM 793 C C . VAL A 1 109 ? -3.425 1.568 19.907 1.00 91.75 109 VAL A C 1
ATOM 795 O O . VAL A 1 109 ? -3.470 1.421 21.124 1.00 91.75 109 VAL A O 1
ATOM 798 N N . GLY A 1 110 ? -2.386 2.159 19.310 1.00 92.56 110 GLY A N 1
ATOM 799 C CA . GLY A 1 110 ? -1.196 2.593 20.045 1.00 92.56 110 GLY A CA 1
ATOM 800 C C . GLY A 1 110 ? -1.431 3.801 20.961 1.00 92.56 110 GLY A C 1
ATOM 801 O O . GLY A 1 110 ? -2.245 4.688 20.655 1.00 92.56 110 GLY A O 1
ATOM 802 N N . THR A 1 111 ? -0.673 3.867 22.061 1.00 95.94 111 THR A N 1
ATOM 803 C CA . THR A 1 111 ? -0.581 5.056 22.929 1.00 95.94 111 THR A CA 1
ATOM 804 C C . THR A 1 111 ? 0.073 6.234 22.197 1.00 95.94 111 THR A C 1
ATOM 806 O O . THR A 1 111 ? 0.579 6.087 21.080 1.00 95.94 111 THR A O 1
ATOM 809 N N . ALA A 1 112 ? 0.060 7.426 22.802 1.00 95.56 112 ALA A N 1
ATOM 810 C CA . ALA A 1 112 ? 0.711 8.601 22.220 1.00 95.56 112 ALA A CA 1
ATOM 811 C C . ALA A 1 112 ? 2.219 8.366 22.020 1.00 95.56 112 ALA A C 1
ATOM 813 O O . ALA A 1 112 ? 2.742 8.614 20.936 1.00 95.56 112 ALA A O 1
ATOM 814 N N . GLU A 1 113 ? 2.876 7.784 23.021 1.00 96.75 113 GLU A N 1
ATOM 815 C CA . GLU A 1 113 ? 4.303 7.461 23.016 1.00 96.75 113 GLU A CA 1
ATOM 816 C C . GLU A 1 113 ? 4.620 6.397 21.956 1.00 96.75 113 GLU A C 1
ATOM 818 O O . GLU A 1 113 ? 5.564 6.543 21.183 1.00 96.75 113 GLU A O 1
ATOM 823 N N . GLN A 1 114 ? 3.785 5.355 21.842 1.00 94.94 114 GLN A N 1
ATOM 824 C CA . GLN A 1 114 ? 3.950 4.315 20.820 1.00 94.94 114 GLN A CA 1
ATOM 825 C C . GLN A 1 114 ? 3.769 4.865 19.401 1.00 94.94 114 GLN A C 1
ATOM 827 O O . GLN A 1 114 ? 4.490 4.475 18.485 1.00 94.94 114 GLN A O 1
ATOM 832 N N . LYS A 1 115 ? 2.820 5.783 19.197 1.00 92.81 115 LYS A N 1
ATOM 833 C CA . LYS A 1 115 ? 2.612 6.440 17.900 1.00 92.81 115 LYS A CA 1
ATOM 834 C C . LYS A 1 115 ? 3.787 7.333 17.529 1.00 92.81 115 LYS A C 1
ATOM 836 O O . LYS A 1 115 ? 4.206 7.316 16.373 1.00 92.81 115 LYS A O 1
ATOM 841 N N . GLU A 1 116 ? 4.324 8.083 18.487 1.00 91.31 116 GLU A N 1
ATOM 842 C CA . GLU A 1 116 ? 5.503 8.921 18.275 1.00 91.31 116 GLU A CA 1
ATOM 843 C C . GLU A 1 116 ? 6.734 8.081 17.922 1.00 91.31 116 GLU A C 1
ATOM 845 O O . GLU A 1 116 ? 7.429 8.386 16.951 1.00 91.31 116 GLU A O 1
ATOM 850 N N . GLN A 1 117 ? 6.957 6.995 18.664 1.00 91.62 117 GLN A N 1
ATOM 851 C CA . GLN A 1 117 ? 8.120 6.134 18.492 1.00 91.62 117 GLN A CA 1
ATOM 852 C C . GLN A 1 117 ? 8.037 5.260 17.232 1.00 91.62 117 GLN A C 1
ATOM 854 O O . GLN A 1 117 ? 9.017 5.150 16.496 1.00 91.62 117 GLN A O 1
ATOM 859 N N . PHE A 1 118 ? 6.887 4.632 16.967 1.00 90.94 118 PHE A N 1
ATOM 860 C CA . PHE A 1 118 ? 6.767 3.577 15.953 1.00 90.94 118 PHE A CA 1
ATOM 861 C C . PHE A 1 118 ? 5.959 3.980 14.716 1.00 90.94 118 PHE A C 1
ATOM 863 O O . PHE A 1 118 ? 6.121 3.374 13.661 1.00 90.94 118 PHE A O 1
ATOM 870 N N . GLY A 1 119 ? 5.116 5.015 14.787 1.00 84.12 119 GLY A N 1
ATOM 871 C CA . GLY A 1 119 ? 4.187 5.360 13.701 1.00 84.12 119 GLY A CA 1
ATOM 872 C C . GLY A 1 119 ? 4.857 5.786 12.388 1.00 84.12 119 GLY A C 1
ATOM 873 O O . GLY A 1 119 ? 4.235 5.693 11.330 1.00 84.12 119 GLY A O 1
ATOM 874 N N . LYS A 1 120 ? 6.122 6.228 12.445 1.00 81.81 120 LYS A N 1
ATOM 875 C CA . LYS A 1 120 ? 6.925 6.664 11.286 1.00 81.81 120 LYS A CA 1
ATOM 876 C C . LYS A 1 120 ? 7.847 5.577 10.721 1.00 81.81 120 LYS A C 1
ATOM 878 O O . LYS A 1 120 ? 8.566 5.849 9.763 1.00 81.81 120 LYS A O 1
ATOM 883 N N . LEU A 1 121 ? 7.881 4.398 11.341 1.00 86.00 121 LEU A N 1
ATOM 884 C CA . LEU A 1 121 ? 8.702 3.278 10.889 1.00 86.00 121 LEU A CA 1
ATOM 885 C C . LEU A 1 121 ? 7.981 2.497 9.791 1.00 86.00 121 LEU A C 1
ATOM 887 O O . LEU A 1 121 ? 6.755 2.531 9.692 1.00 86.00 121 LEU A O 1
ATOM 891 N N . TYR A 1 122 ? 8.735 1.739 8.998 1.00 85.12 122 TYR A N 1
ATOM 892 C CA . TYR A 1 122 ? 8.137 0.803 8.059 1.00 85.12 122 TYR A CA 1
ATOM 893 C C . TYR A 1 122 ? 7.765 -0.492 8.794 1.00 85.12 122 TYR A C 1
ATOM 895 O O . TYR A 1 122 ? 8.641 -1.271 9.169 1.00 85.12 122 TYR A O 1
ATOM 903 N N . CYS A 1 123 ? 6.469 -0.699 9.048 1.00 88.12 123 CYS A N 1
ATOM 904 C CA . CYS A 1 123 ? 5.990 -1.796 9.887 1.00 88.12 123 CYS A CA 1
ATOM 905 C C . CYS A 1 123 ? 5.264 -2.876 9.077 1.00 88.12 123 CYS A C 1
ATOM 907 O O . CYS A 1 123 ? 4.340 -2.588 8.312 1.00 88.12 123 CYS A O 1
ATOM 909 N N . ALA A 1 124 ? 5.626 -4.134 9.328 1.00 88.94 124 ALA A N 1
ATOM 910 C CA . ALA A 1 124 ? 4.909 -5.313 8.852 1.00 88.94 124 ALA A CA 1
ATOM 911 C C . ALA A 1 124 ? 3.943 -5.843 9.925 1.00 88.94 124 ALA A C 1
ATOM 913 O O . ALA A 1 124 ? 4.037 -5.476 11.097 1.00 88.94 124 ALA A O 1
ATOM 914 N N . MET A 1 125 ? 3.018 -6.714 9.521 1.00 90.31 125 MET A N 1
ATOM 915 C CA . MET A 1 125 ? 2.130 -7.421 10.440 1.00 90.31 125 MET A CA 1
ATOM 916 C C . MET A 1 125 ? 2.526 -8.896 10.483 1.00 90.31 125 MET A C 1
ATOM 918 O O . MET A 1 125 ? 2.437 -9.590 9.475 1.00 90.31 125 MET A O 1
ATOM 922 N N . ALA A 1 126 ? 2.983 -9.354 11.645 1.00 92.19 126 ALA A N 1
ATOM 923 C CA . ALA A 1 126 ? 3.391 -10.734 11.872 1.00 92.19 126 ALA A CA 1
ATOM 924 C C . ALA A 1 126 ? 2.275 -11.475 12.622 1.00 92.19 126 ALA A C 1
ATOM 926 O O . ALA A 1 126 ? 2.298 -11.544 13.846 1.00 92.19 126 ALA A O 1
ATOM 927 N N . ILE A 1 127 ? 1.265 -11.944 11.879 1.00 92.25 127 ILE A N 1
ATOM 928 C CA . ILE A 1 127 ? 0.196 -12.812 12.410 1.00 92.25 127 ILE A CA 1
ATOM 929 C C . ILE A 1 127 ? 0.448 -14.272 12.019 1.00 92.25 127 ILE A C 1
ATOM 931 O O . ILE A 1 127 ? 0.386 -15.153 12.863 1.00 92.25 127 ILE A O 1
ATOM 935 N N . THR A 1 128 ? 0.697 -14.528 10.733 1.00 94.88 128 THR A N 1
ATOM 936 C CA . THR A 1 128 ? 0.763 -15.883 10.171 1.00 94.88 128 THR A CA 1
ATOM 937 C C . THR A 1 128 ? 1.965 -16.673 10.687 1.00 94.88 128 THR A C 1
ATOM 939 O O . THR A 1 128 ? 3.098 -16.193 10.629 1.00 94.88 128 THR A O 1
ATOM 942 N N . GLU A 1 129 ? 1.724 -17.922 11.082 1.00 96.31 129 GLU A N 1
ATOM 943 C CA . GLU A 1 129 ? 2.730 -18.907 11.491 1.00 96.31 129 GLU A CA 1
ATOM 944 C C . GLU A 1 129 ? 2.725 -20.125 10.540 1.00 96.31 129 GLU A C 1
ATOM 946 O O . GLU A 1 129 ? 1.738 -20.345 9.835 1.00 96.31 129 GLU A O 1
ATOM 951 N N . PRO A 1 130 ? 3.776 -20.977 10.510 1.00 96.75 130 PRO A N 1
ATOM 952 C CA . PRO A 1 130 ? 3.828 -22.131 9.602 1.00 96.75 130 PRO A CA 1
ATOM 953 C C . PRO A 1 130 ? 2.640 -23.101 9.710 1.00 96.75 130 PRO A C 1
ATOM 955 O O . PRO A 1 130 ? 2.291 -23.745 8.724 1.00 96.75 130 PRO A O 1
ATOM 958 N N . GLY A 1 131 ? 2.034 -23.219 10.897 1.00 96.00 131 GLY A N 1
ATOM 959 C CA . GLY A 1 131 ? 0.884 -24.092 11.151 1.00 96.00 131 GLY A CA 1
ATOM 960 C C . GLY A 1 131 ? -0.473 -23.383 11.197 1.00 96.00 131 GLY A C 1
ATOM 961 O O . GLY A 1 131 ? -1.488 -24.069 11.284 1.00 96.00 131 GLY A O 1
ATOM 962 N N . ALA A 1 132 ? -0.509 -22.046 11.147 1.00 95.50 132 ALA A N 1
ATOM 963 C CA . ALA A 1 132 ? -1.719 -21.262 11.388 1.00 95.50 132 ALA A CA 1
ATOM 964 C C . ALA A 1 132 ? -1.753 -19.994 10.520 1.00 95.50 132 ALA A C 1
ATOM 966 O O . ALA A 1 132 ? -0.886 -19.125 10.604 1.00 95.50 132 ALA A O 1
ATOM 967 N N . GLY A 1 133 ? -2.785 -19.890 9.679 1.00 95.50 133 GLY A N 1
ATOM 968 C CA . GLY A 1 133 ? -3.022 -18.729 8.818 1.00 95.50 133 GLY A CA 1
ATOM 969 C C . GLY A 1 133 ? -4.487 -18.313 8.810 1.00 95.50 133 GLY A C 1
ATOM 970 O O . GLY A 1 133 ? -4.820 -17.233 9.278 1.00 95.50 133 GLY A O 1
ATOM 971 N N . SER A 1 134 ? -5.375 -19.176 8.308 1.00 95.00 134 SER A N 1
ATOM 972 C CA . SER A 1 134 ? -6.823 -18.912 8.340 1.00 95.00 134 SER A CA 1
ATOM 973 C C . SER A 1 134 ? -7.409 -18.944 9.755 1.00 95.00 134 SER A C 1
ATOM 975 O O . SER A 1 134 ? -8.368 -18.227 10.018 1.00 95.00 134 SER A O 1
ATOM 977 N N . ASP A 1 135 ? -6.832 -19.766 10.636 1.00 95.06 135 ASP A N 1
ATOM 978 C CA . ASP A 1 135 ? -7.211 -19.916 12.045 1.00 95.06 135 ASP A CA 1
ATOM 979 C C . ASP A 1 135 ? -6.106 -19.336 12.933 1.00 95.06 135 ASP A C 1
ATOM 981 O O . ASP A 1 135 ? -5.251 -20.048 13.450 1.00 95.06 135 ASP A O 1
ATOM 985 N N . SER A 1 136 ? -6.027 -18.009 12.964 1.00 87.88 136 SER A N 1
ATOM 986 C CA . SER A 1 136 ? -4.930 -17.271 13.599 1.00 87.88 136 SER A CA 1
ATOM 987 C C . SER A 1 136 ? -5.238 -16.800 15.026 1.00 87.88 136 SER A C 1
ATOM 989 O O . SER A 1 136 ? -4.531 -15.926 15.528 1.00 87.88 136 SER A O 1
ATOM 991 N N . ALA A 1 137 ? -6.340 -17.260 15.622 1.00 77.25 137 ALA A N 1
ATOM 992 C CA . ALA A 1 137 ? -6.859 -16.787 16.906 1.00 77.25 137 ALA A CA 1
ATOM 993 C C . ALA A 1 137 ? -6.744 -17.849 18.004 1.00 77.25 137 ALA A C 1
ATOM 995 O O . ALA A 1 137 ? -6.813 -19.052 17.676 1.00 77.25 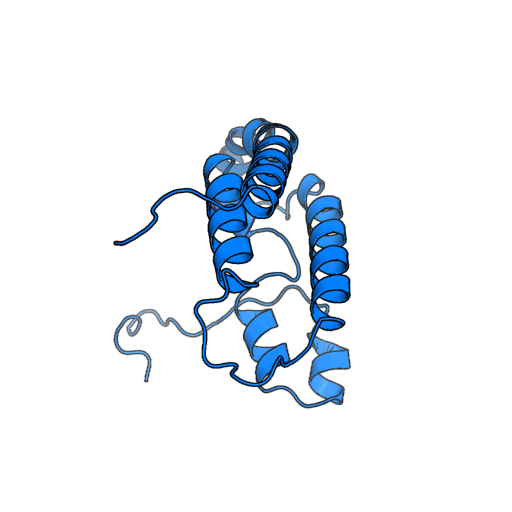137 ALA A O 1
#

pLDDT: mean 85.51, std 14.02, range [36.62, 98.06]

Foldseek 3Di:
DDDPDDDPVLVVLLVVLLCCLVVQQQVCVVVCVVVVDDDQPPSLQVVLVVVVVVVVVVVVVDVPPDDPDDDCDPVVSVVSNQVSNVVSPNVSVQSRFLDDPQLVVCVPDNDPVSCVVPNRGRDDDPQDDPVDDPNRD